Protein AF-A0A1V2PRY7-F1 (afdb_monomer_lite)

Sequence (101 aa):
MGMRALALGGCSVPGVFPPVTIDGRRYMDGGSARSTNSDLVADHDEVLVISPMTGANPVANARVIMPDRESLVAMMPNVLDSASRVPSAEASYRQGRGLRL

pLDDT: mean 88.47, std 9.82, range [48.53, 97.62]

Foldseek 3Di:
DDPVQVVCLQDQAPPPHAWGDDPNDTGHHPCVVAQFVQVVVLVDQEAETEGADPDHDHHPRYDYDYQDPQLVVLCDDDVPDPNSVVSNVVSVVVVVVPDDD

Structure (mmCIF, N/CA/C/O backbone):
data_AF-A0A1V2PRY7-F1
#
_entry.id   AF-A0A1V2PRY7-F1
#
loop_
_atom_site.group_PDB
_atom_site.id
_atom_site.type_symbol
_atom_site.label_atom_id
_atom_site.label_alt_id
_atom_site.label_comp_id
_atom_site.label_asym_id
_atom_site.label_entity_id
_atom_site.label_seq_id
_atom_site.pdbx_PDB_ins_code
_atom_site.Cartn_x
_atom_site.Cartn_y
_atom_site.Cartn_z
_atom_site.occupancy
_atom_site.B_iso_or_equiv
_atom_site.auth_seq_id
_atom_site.auth_comp_id
_atom_site.auth_asym_id
_atom_site.auth_atom_id
_atom_site.pdbx_PDB_model_num
ATOM 1 N N . MET A 1 1 ? -9.174 21.328 9.515 1.00 48.53 1 MET A N 1
ATOM 2 C CA . MET A 1 1 ? -7.902 20.586 9.654 1.00 48.53 1 MET A CA 1
ATOM 3 C C . MET A 1 1 ? -7.985 19.402 8.695 1.00 48.53 1 MET A C 1
ATOM 5 O O . MET A 1 1 ? -8.845 18.560 8.878 1.00 48.53 1 MET A O 1
ATOM 9 N N . GLY A 1 2 ? -7.308 19.484 7.543 1.00 53.56 2 GLY A N 1
ATOM 10 C CA . GLY A 1 2 ? -7.703 18.763 6.317 1.00 53.56 2 GLY A CA 1
ATOM 11 C C . GLY A 1 2 ? -7.076 17.375 6.120 1.00 53.56 2 GLY A C 1
ATOM 12 O O . GLY A 1 2 ? -6.106 17.031 6.789 1.00 53.56 2 GLY A O 1
ATOM 13 N N . MET A 1 3 ? -7.587 16.636 5.123 1.00 61.44 3 MET A N 1
ATOM 14 C CA . MET A 1 3 ? -7.135 15.314 4.623 1.00 61.44 3 MET A CA 1
ATOM 15 C C . MET A 1 3 ? -5.610 15.084 4.615 1.00 61.44 3 MET A C 1
ATOM 17 O O . MET A 1 3 ? -5.151 13.960 4.791 1.00 61.44 3 MET A O 1
ATOM 21 N N . ARG A 1 4 ? -4.810 16.145 4.448 1.00 59.53 4 ARG A N 1
ATOM 22 C CA . ARG A 1 4 ? -3.341 16.090 4.438 1.00 59.53 4 ARG A CA 1
ATOM 23 C C . ARG A 1 4 ? -2.734 15.569 5.745 1.00 59.53 4 ARG A C 1
ATOM 25 O O . ARG A 1 4 ? -1.760 14.831 5.685 1.00 59.53 4 ARG A O 1
ATOM 32 N N . ALA A 1 5 ? -3.289 15.917 6.908 1.00 62.06 5 ALA A N 1
ATOM 33 C CA . ALA A 1 5 ? -2.748 15.455 8.191 1.00 62.06 5 ALA A CA 1
ATOM 34 C C . ALA A 1 5 ? -2.988 13.949 8.406 1.00 62.06 5 ALA A C 1
ATOM 36 O O . ALA A 1 5 ? -2.089 13.245 8.856 1.00 62.06 5 ALA A O 1
ATOM 37 N N . LEU A 1 6 ? -4.166 13.451 8.008 1.00 64.12 6 LEU A N 1
ATOM 38 C CA . LEU A 1 6 ? -4.509 12.025 8.049 1.00 64.12 6 LEU A CA 1
ATOM 39 C C . LEU A 1 6 ? -3.613 11.202 7.117 1.00 64.12 6 LEU A C 1
ATOM 41 O O . LEU A 1 6 ? -3.094 10.168 7.528 1.00 64.12 6 LEU A O 1
ATOM 45 N N . ALA A 1 7 ? -3.368 11.699 5.901 1.00 68.81 7 ALA A N 1
ATOM 46 C CA . ALA A 1 7 ? -2.459 11.055 4.955 1.00 68.81 7 ALA A CA 1
ATOM 47 C C . ALA A 1 7 ? -1.020 10.963 5.497 1.00 68.81 7 ALA A C 1
ATOM 49 O O . ALA A 1 7 ? -0.376 9.928 5.360 1.00 68.81 7 ALA A O 1
ATOM 50 N N . LEU A 1 8 ? -0.521 12.015 6.157 1.00 70.62 8 LEU A N 1
ATOM 51 C CA . LEU A 1 8 ? 0.812 11.996 6.768 1.00 70.62 8 LEU A CA 1
ATOM 52 C C . LEU A 1 8 ? 0.895 11.014 7.943 1.00 70.62 8 LEU A C 1
ATOM 54 O O . LEU A 1 8 ? 1.871 10.273 8.040 1.00 70.62 8 LEU A O 1
ATOM 58 N N . GLY A 1 9 ? -0.121 10.972 8.812 1.00 69.25 9 GLY A N 1
ATOM 59 C CA . GLY A 1 9 ? -0.173 10.005 9.912 1.00 69.25 9 GLY A CA 1
ATOM 60 C C . GLY A 1 9 ? -0.154 8.560 9.410 1.00 69.25 9 GLY A C 1
ATOM 61 O O . GLY A 1 9 ? 0.620 7.754 9.915 1.00 69.25 9 GLY A O 1
ATOM 62 N N . GLY A 1 10 ? -0.929 8.269 8.362 1.00 75.50 10 GLY A N 1
ATOM 63 C CA . GLY A 1 10 ? -1.033 6.937 7.765 1.00 75.50 10 GLY A CA 1
ATOM 64 C C . GLY A 1 10 ? 0.237 6.415 7.090 1.00 75.50 10 GLY A C 1
ATOM 65 O O . GLY A 1 10 ? 0.358 5.204 6.982 1.00 75.50 10 GLY A O 1
ATOM 66 N N . CYS A 1 11 ? 1.171 7.290 6.695 1.00 81.50 11 CYS A N 1
ATOM 67 C CA . CYS A 1 11 ? 2.419 6.927 6.001 1.00 81.50 11 CYS A CA 1
ATOM 68 C C . CYS A 1 11 ? 3.689 7.159 6.849 1.00 81.50 11 CYS A C 1
ATOM 70 O O . CYS A 1 11 ? 4.806 7.180 6.327 1.00 81.50 11 CYS A O 1
ATOM 72 N N . SER A 1 12 ? 3.542 7.408 8.154 1.00 91.50 12 SER A N 1
ATOM 73 C CA . SER A 1 12 ? 4.662 7.695 9.061 1.00 91.50 12 SER A CA 1
ATOM 74 C C . SER A 1 12 ? 5.349 6.409 9.544 1.00 91.50 12 SER A C 1
ATOM 76 O O . SER A 1 12 ? 5.178 6.005 10.697 1.00 91.50 12 SER A O 1
ATOM 78 N N . VAL A 1 13 ? 6.077 5.736 8.645 1.00 90.50 13 VAL A N 1
ATOM 79 C CA . VAL A 1 13 ? 6.720 4.430 8.896 1.00 90.50 13 VAL A CA 1
ATOM 80 C C . VAL A 1 13 ? 7.771 4.538 10.017 1.00 90.50 13 VAL A C 1
ATOM 82 O O . VAL A 1 13 ? 8.702 5.346 9.891 1.00 90.50 13 VAL A O 1
ATOM 85 N N . PRO A 1 14 ? 7.676 3.729 11.095 1.00 90.69 14 PRO A N 1
ATOM 86 C CA . PRO A 1 14 ? 8.653 3.734 12.181 1.00 90.69 14 PRO A CA 1
ATOM 87 C C . PRO A 1 14 ? 10.083 3.504 11.681 1.00 90.69 14 PRO A C 1
ATOM 89 O O . PRO A 1 14 ? 10.349 2.589 10.908 1.00 90.69 14 PRO A O 1
ATOM 92 N N . GLY A 1 15 ? 11.014 4.350 12.124 1.00 91.50 15 GLY A N 1
ATOM 93 C CA . GLY A 1 15 ? 12.419 4.304 11.700 1.00 91.50 15 GLY A CA 1
ATOM 94 C C . GLY A 1 15 ? 12.721 5.011 10.372 1.00 91.50 15 GLY A C 1
ATOM 95 O O . GLY A 1 15 ? 13.892 5.217 10.073 1.00 91.50 15 GLY A O 1
ATOM 96 N N . VAL A 1 16 ? 11.701 5.440 9.616 1.00 92.12 16 VAL A N 1
ATOM 97 C CA . VAL A 1 16 ? 11.862 6.201 8.360 1.00 92.12 16 VAL A CA 1
A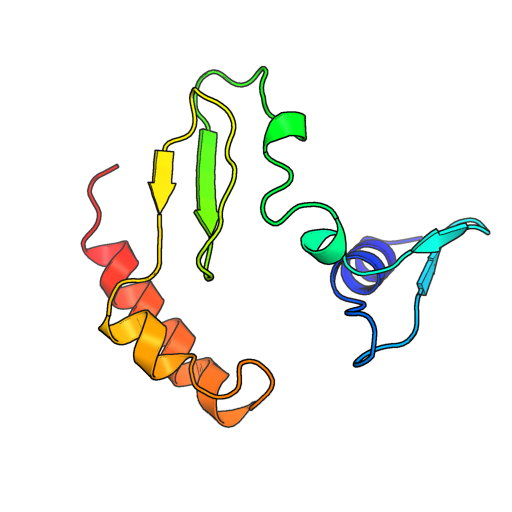TOM 98 C C . VAL A 1 16 ? 11.360 7.637 8.514 1.00 92.12 16 VAL A C 1
ATOM 100 O O . VAL A 1 16 ? 12.055 8.581 8.144 1.00 92.12 16 VAL A O 1
ATOM 103 N N . PHE A 1 17 ? 10.172 7.818 9.099 1.00 91.06 17 PHE A N 1
ATOM 104 C CA . PHE A 1 17 ? 9.529 9.122 9.267 1.00 91.06 17 PHE A CA 1
ATOM 105 C C . PHE A 1 17 ? 9.101 9.350 10.728 1.00 91.06 17 PHE A C 1
ATOM 107 O O . PHE A 1 17 ? 8.769 8.393 11.432 1.00 91.06 17 PHE A O 1
ATOM 114 N N . PRO A 1 18 ? 9.100 10.604 11.223 1.00 91.88 18 PRO A N 1
ATOM 115 C CA . PRO A 1 18 ? 8.647 10.898 12.579 1.00 91.88 18 PRO A CA 1
ATOM 116 C C . PRO A 1 18 ? 7.122 10.711 12.714 1.00 91.88 18 PRO A C 1
ATOM 118 O O . PRO A 1 18 ? 6.394 11.025 11.775 1.00 91.88 18 PRO A O 1
ATOM 121 N N . PRO A 1 19 ? 6.608 10.297 13.891 1.00 92.81 19 PRO A N 1
ATOM 122 C CA . PRO A 1 19 ? 5.166 10.242 14.123 1.00 92.81 19 PRO A CA 1
ATOM 123 C C . PRO A 1 19 ? 4.507 11.628 14.016 1.00 92.81 19 PRO A C 1
ATOM 125 O O . PRO A 1 19 ? 5.080 12.631 14.455 1.00 92.81 19 PRO A O 1
ATOM 128 N N . VAL A 1 20 ? 3.272 11.672 13.516 1.00 93.19 20 VAL A N 1
ATOM 129 C CA . VAL A 1 20 ? 2.499 12.904 13.277 1.00 93.19 20 VAL A CA 1
ATOM 130 C C . VAL A 1 20 ? 1.517 13.151 14.419 1.00 93.19 20 VAL A C 1
ATOM 132 O O . VAL A 1 20 ? 0.898 12.218 14.926 1.00 93.19 20 VAL A O 1
ATOM 135 N N . THR A 1 21 ? 1.349 14.411 14.831 1.00 92.06 21 THR A N 1
ATOM 136 C CA . THR A 1 21 ? 0.341 14.791 15.832 1.00 92.06 21 THR A CA 1
ATOM 137 C C . THR A 1 21 ? -0.945 15.260 15.148 1.00 92.06 21 THR A C 1
ATOM 139 O O . THR A 1 21 ? -0.915 16.218 14.377 1.00 92.06 21 THR A O 1
ATOM 142 N N . ILE A 1 22 ? -2.076 14.628 15.466 1.00 89.94 22 ILE A N 1
ATOM 143 C CA . ILE A 1 22 ? -3.424 15.029 15.031 1.00 89.94 22 ILE A CA 1
ATOM 144 C C . ILE A 1 22 ? -4.291 15.108 16.290 1.00 89.94 22 ILE A C 1
ATOM 146 O O . ILE A 1 22 ? -4.317 14.160 17.072 1.00 89.94 22 ILE A O 1
ATOM 150 N N . ASP A 1 23 ? -4.941 16.248 16.529 1.00 91.44 23 ASP A N 1
ATOM 151 C CA . ASP A 1 23 ? -5.823 16.478 17.688 1.00 91.44 23 ASP A CA 1
ATOM 152 C C . ASP A 1 23 ? -5.212 16.050 19.038 1.00 91.44 23 ASP A C 1
ATOM 154 O O . ASP A 1 23 ? -5.830 15.379 19.862 1.00 91.44 23 ASP A O 1
ATOM 158 N N . GLY A 1 24 ? -3.938 16.398 19.250 1.00 93.31 24 GLY A N 1
ATOM 159 C CA . GLY A 1 24 ? -3.203 16.090 20.483 1.00 93.31 24 GLY A CA 1
ATOM 160 C C . GLY A 1 24 ? -2.749 14.632 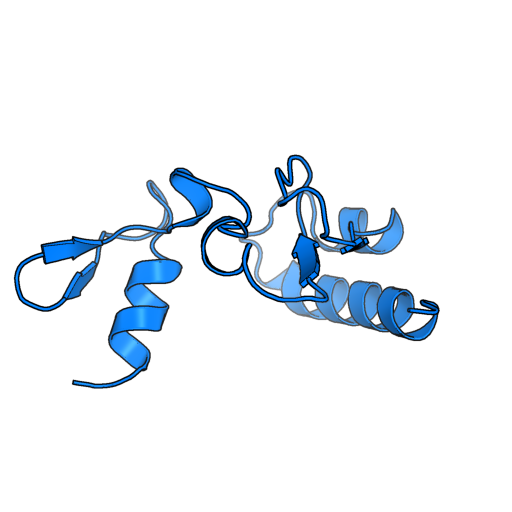20.634 1.00 93.31 24 GLY A C 1
ATOM 161 O O . GLY A 1 24 ? -2.106 14.302 21.627 1.00 93.31 24 GLY A O 1
ATOM 162 N N . ARG A 1 25 ? -3.025 13.757 19.659 1.00 93.00 25 ARG A N 1
ATOM 163 C CA . ARG A 1 25 ? -2.605 12.346 19.651 1.00 93.00 25 ARG A CA 1
ATOM 164 C C . ARG A 1 25 ? -1.511 12.096 18.618 1.00 93.00 25 ARG A C 1
ATOM 166 O O . ARG A 1 25 ? -1.489 12.731 17.567 1.00 93.00 25 ARG A O 1
ATOM 173 N N . ARG A 1 26 ? -0.598 11.169 18.921 1.00 93.00 26 ARG A N 1
ATOM 174 C CA . ARG A 1 26 ? 0.518 10.770 18.048 1.00 93.00 26 ARG A CA 1
ATOM 175 C C . ARG A 1 26 ? 0.116 9.563 17.204 1.00 93.00 26 ARG A C 1
ATOM 177 O O . ARG A 1 26 ? -0.321 8.560 17.758 1.00 93.00 26 ARG A O 1
ATOM 184 N N . TYR A 1 27 ? 0.320 9.658 15.897 1.00 91.69 27 TYR A N 1
ATOM 185 C CA . TYR A 1 27 ? 0.014 8.620 14.919 1.00 91.69 27 TYR A CA 1
ATOM 186 C C . TYR A 1 27 ? 1.278 8.202 14.172 1.00 91.69 27 TYR A C 1
ATOM 188 O O . TYR A 1 27 ? 2.161 9.020 13.905 1.00 91.69 27 TYR A O 1
ATOM 196 N N . MET A 1 28 ? 1.343 6.918 13.850 1.00 92.44 28 MET A N 1
ATOM 197 C CA . MET A 1 28 ? 2.344 6.304 12.983 1.00 92.44 28 MET A CA 1
ATOM 198 C C . MET A 1 28 ? 1.621 5.558 11.864 1.00 92.44 28 MET A C 1
ATOM 200 O O . MET A 1 28 ? 0.395 5.430 11.894 1.00 92.44 28 MET A O 1
ATOM 204 N N . ASP A 1 29 ? 2.397 5.046 10.915 1.00 90.56 29 ASP A N 1
ATOM 205 C CA . ASP A 1 29 ? 1.901 4.218 9.824 1.00 90.56 29 ASP A CA 1
ATOM 206 C C . ASP A 1 29 ? 1.035 3.051 10.330 1.00 90.56 29 ASP A C 1
ATOM 208 O O . ASP A 1 29 ? 1.469 2.244 11.160 1.00 90.56 29 ASP A O 1
ATOM 212 N N . GLY A 1 30 ? -0.198 2.971 9.823 1.00 87.81 30 GLY A N 1
ATOM 213 C CA . GLY A 1 30 ? -1.179 1.960 10.234 1.00 87.81 30 GLY A CA 1
ATOM 214 C C . GLY A 1 30 ? -0.821 0.541 9.783 1.00 87.81 30 GLY A C 1
ATOM 215 O O . GLY A 1 30 ? -1.200 -0.429 10.445 1.00 87.81 30 GLY A O 1
ATOM 216 N N . GLY A 1 31 ? -0.027 0.422 8.714 1.00 85.00 31 GLY A N 1
ATOM 217 C CA . GLY A 1 31 ? 0.539 -0.829 8.211 1.00 85.00 31 GLY A CA 1
ATOM 218 C C . GLY A 1 31 ? 1.410 -1.551 9.239 1.00 85.00 31 GLY A C 1
ATOM 219 O O . GLY A 1 31 ? 1.485 -2.778 9.226 1.00 85.00 31 GLY A O 1
ATOM 220 N N . SER A 1 32 ? 1.997 -0.807 10.184 1.00 84.19 32 SER A N 1
ATOM 221 C CA . SER A 1 32 ? 2.827 -1.351 11.271 1.00 84.19 32 SER A CA 1
ATOM 222 C C . SER A 1 32 ? 2.055 -2.272 12.223 1.00 84.19 32 SER A C 1
ATOM 224 O O . SER A 1 32 ? 2.641 -3.177 12.812 1.00 84.19 32 SER A O 1
ATOM 226 N N . ALA A 1 33 ? 0.751 -2.035 12.402 1.00 83.94 33 ALA A N 1
ATOM 227 C CA . ALA A 1 33 ? -0.111 -2.873 13.234 1.00 83.94 33 ALA A CA 1
ATOM 228 C C . ALA A 1 33 ? -0.864 -3.918 12.399 1.00 83.94 33 ALA A C 1
ATOM 230 O O . ALA A 1 33 ? -1.009 -5.064 12.827 1.00 83.94 33 ALA A O 1
ATOM 231 N N . ARG A 1 34 ? -1.368 -3.520 11.222 1.00 82.12 34 ARG A N 1
ATOM 232 C CA . ARG A 1 34 ? -2.130 -4.380 10.308 1.00 82.12 34 ARG A CA 1
ATOM 233 C C . ARG A 1 34 ? -1.857 -3.989 8.860 1.00 82.12 34 ARG A C 1
ATOM 235 O O . ARG A 1 34 ? -2.062 -2.841 8.483 1.00 82.12 34 ARG A O 1
ATOM 242 N N . SER A 1 35 ? -1.501 -4.966 8.029 1.00 81.88 35 SER A N 1
ATOM 243 C CA . SER A 1 35 ? -1.115 -4.748 6.627 1.00 81.88 35 SER A CA 1
ATOM 244 C C . SER A 1 35 ? -2.253 -4.275 5.709 1.00 81.88 35 SER A C 1
ATOM 246 O O . SER A 1 35 ? -1.974 -3.693 4.664 1.00 81.88 35 SER A O 1
ATOM 248 N N . THR A 1 36 ? -3.522 -4.515 6.065 1.00 87.31 36 THR A N 1
ATOM 249 C CA . THR A 1 36 ? -4.684 -4.212 5.200 1.00 87.31 36 THR A CA 1
ATOM 250 C C . THR A 1 36 ? -5.794 -3.413 5.883 1.00 87.31 36 THR A C 1
ATOM 252 O O . THR A 1 36 ? -6.499 -2.677 5.202 1.00 87.31 36 THR A O 1
ATOM 255 N N . ASN A 1 37 ? -5.970 -3.545 7.205 1.00 88.12 37 ASN A N 1
ATOM 256 C CA . ASN A 1 37 ? -7.089 -2.962 7.970 1.00 88.12 37 ASN A CA 1
ATOM 257 C C . ASN A 1 37 ? -8.482 -3.327 7.421 1.00 88.12 37 ASN A C 1
ATOM 259 O O . ASN A 1 37 ? -9.446 -2.583 7.591 1.00 88.12 37 ASN A O 1
ATOM 263 N N . SER A 1 38 ? -8.602 -4.469 6.741 1.00 92.06 38 SER A N 1
ATOM 264 C CA . SER A 1 38 ? -9.849 -4.871 6.082 1.00 92.06 38 SER A CA 1
ATOM 265 C C . SER A 1 38 ? -10.992 -5.166 7.056 1.00 92.06 38 SER A C 1
ATOM 267 O O . SER A 1 38 ? -12.144 -5.196 6.645 1.00 92.06 38 SER A O 1
ATOM 269 N N . ASP A 1 39 ? -10.698 -5.374 8.342 1.00 91.44 39 ASP A N 1
ATOM 270 C CA . ASP A 1 39 ? -11.713 -5.506 9.390 1.00 91.44 39 ASP A CA 1
ATOM 271 C C . ASP A 1 39 ? -12.590 -4.254 9.540 1.00 91.44 39 ASP A C 1
ATOM 273 O O . ASP A 1 39 ? -13.739 -4.369 9.957 1.00 91.44 39 ASP A O 1
ATOM 277 N N . LEU A 1 40 ? -12.097 -3.083 9.120 1.00 92.25 40 LEU A N 1
ATOM 278 C CA . LEU A 1 40 ? -12.862 -1.832 9.115 1.00 92.25 40 LEU A CA 1
ATOM 279 C C . LEU A 1 40 ? -14.015 -1.816 8.098 1.00 92.25 40 LEU A C 1
ATOM 281 O O . LEU A 1 40 ? -14.858 -0.928 8.171 1.00 92.25 40 LEU A O 1
ATOM 285 N N . VAL A 1 41 ? -14.030 -2.756 7.149 1.00 93.69 41 VAL A N 1
ATOM 286 C CA . VAL A 1 41 ? -15.040 -2.868 6.079 1.00 93.69 41 VAL A CA 1
ATOM 287 C C . VAL A 1 41 ? -15.651 -4.273 6.014 1.00 93.69 41 VAL A C 1
ATOM 289 O O . VAL A 1 41 ? -16.153 -4.696 4.976 1.00 93.69 41 VAL A O 1
ATOM 292 N N . ALA A 1 42 ? -15.584 -5.030 7.114 1.00 92.31 42 ALA A N 1
ATOM 293 C CA . ALA A 1 42 ? -16.033 -6.424 7.177 1.00 92.31 42 ALA A CA 1
ATOM 294 C C . ALA A 1 42 ? -17.543 -6.613 6.932 1.00 92.31 42 ALA A C 1
ATOM 296 O O . ALA A 1 42 ? -17.987 -7.720 6.643 1.00 92.31 42 ALA A O 1
ATOM 297 N N . ASP A 1 43 ? -18.324 -5.549 7.092 1.00 94.94 43 ASP A N 1
ATOM 298 C CA . ASP A 1 43 ? -19.777 -5.492 6.933 1.00 94.94 43 ASP A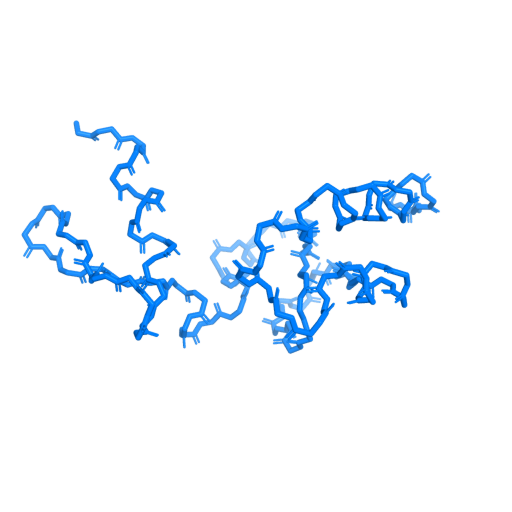 CA 1
ATOM 299 C C . ASP A 1 43 ? -20.233 -5.225 5.490 1.00 94.94 43 ASP A C 1
ATOM 301 O O . ASP A 1 43 ? -21.429 -5.255 5.214 1.00 94.94 43 ASP A O 1
ATOM 305 N N . HIS A 1 44 ? -19.302 -4.962 4.572 1.00 95.25 44 HIS A N 1
ATOM 306 C CA . HIS A 1 44 ? -19.615 -4.731 3.166 1.00 95.25 44 HIS A CA 1
ATOM 307 C C . HIS A 1 44 ? -19.799 -6.055 2.420 1.00 95.25 44 HIS A C 1
ATOM 309 O O . HIS A 1 44 ? -19.070 -7.012 2.670 1.00 95.25 44 HIS A O 1
ATOM 315 N N . ASP A 1 45 ? -20.725 -6.099 1.459 1.00 94.12 45 ASP A N 1
ATOM 316 C CA . ASP A 1 45 ? -21.026 -7.317 0.692 1.00 94.12 45 ASP A CA 1
ATOM 317 C C . ASP A 1 45 ? -19.823 -7.810 -0.128 1.00 94.12 45 ASP A C 1
ATOM 319 O O . ASP A 1 45 ? -19.522 -9.005 -0.161 1.00 94.12 45 ASP A O 1
ATOM 323 N N . GLU A 1 46 ? -19.091 -6.881 -0.750 1.00 93.12 46 GLU A N 1
ATOM 324 C CA . GLU A 1 46 ? -17.896 -7.172 -1.537 1.00 93.12 46 GLU A CA 1
ATOM 325 C C . GLU A 1 46 ? -16.705 -6.340 -1.065 1.00 93.12 46 GLU A C 1
ATOM 327 O O . GLU A 1 46 ? -16.761 -5.111 -1.004 1.00 93.12 46 GLU A O 1
ATOM 332 N N . VAL A 1 47 ? -15.589 -7.018 -0.791 1.00 95.25 47 VAL A N 1
ATOM 333 C CA . VAL A 1 47 ? -14.328 -6.380 -0.405 1.00 95.25 47 VAL A CA 1
ATOM 334 C C . VAL A 1 47 ? -13.238 -6.791 -1.392 1.00 95.25 47 VAL A C 1
ATOM 336 O O . VAL A 1 47 ? -13.015 -7.974 -1.648 1.00 95.25 47 VAL A O 1
ATOM 339 N N . LEU A 1 48 ? -12.529 -5.808 -1.946 1.00 94.44 48 LEU A N 1
ATOM 340 C CA . LEU A 1 48 ? -11.333 -6.027 -2.756 1.00 94.44 48 LEU A CA 1
ATOM 341 C C . LEU A 1 48 ? -10.129 -5.414 -2.044 1.00 94.44 48 LEU A C 1
ATOM 343 O O . LEU A 1 48 ? -10.069 -4.205 -1.834 1.00 94.44 48 LEU A O 1
ATOM 347 N N . VAL A 1 49 ? -9.152 -6.246 -1.703 1.00 93.88 49 VAL A N 1
ATOM 348 C CA . VAL A 1 49 ? -7.890 -5.818 -1.101 1.00 93.88 49 VAL A CA 1
ATOM 349 C C . VAL A 1 49 ? -6.805 -5.831 -2.169 1.00 93.88 49 VAL A C 1
ATOM 351 O O . VAL A 1 49 ? -6.462 -6.884 -2.698 1.00 93.88 49 VAL A O 1
ATOM 354 N N . ILE A 1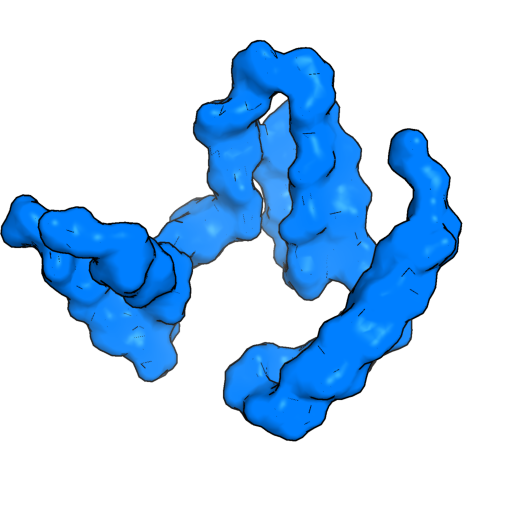 50 ? -6.221 -4.669 -2.450 1.00 92.31 50 ILE A N 1
ATOM 355 C CA . ILE A 1 50 ? -4.988 -4.557 -3.234 1.00 92.31 50 ILE A CA 1
ATOM 356 C C . ILE A 1 50 ? -3.849 -4.463 -2.232 1.00 92.31 50 ILE A C 1
ATOM 358 O O . ILE A 1 50 ? -3.721 -3.456 -1.538 1.00 92.31 50 ILE A O 1
ATOM 362 N N . SER A 1 51 ? -3.042 -5.513 -2.122 1.00 91.50 51 SER A N 1
ATOM 363 C CA . SER A 1 51 ? -1.939 -5.529 -1.170 1.00 91.50 51 SER A CA 1
ATOM 364 C C . SER A 1 51 ? -0.618 -5.687 -1.931 1.00 91.50 51 SER A C 1
ATOM 366 O O . SER A 1 51 ? -0.375 -6.725 -2.542 1.00 91.50 51 SER A O 1
ATOM 368 N N . PRO A 1 52 ? 0.222 -4.633 -1.954 1.00 84.69 52 PRO A N 1
ATOM 369 C CA . PRO A 1 52 ? 1.441 -4.590 -2.761 1.00 84.69 52 PRO A CA 1
ATOM 370 C C . PRO A 1 52 ? 2.575 -5.427 -2.161 1.00 84.69 52 PRO A C 1
ATOM 372 O O . PRO A 1 52 ? 3.619 -5.578 -2.780 1.00 84.69 52 PRO A O 1
ATOM 375 N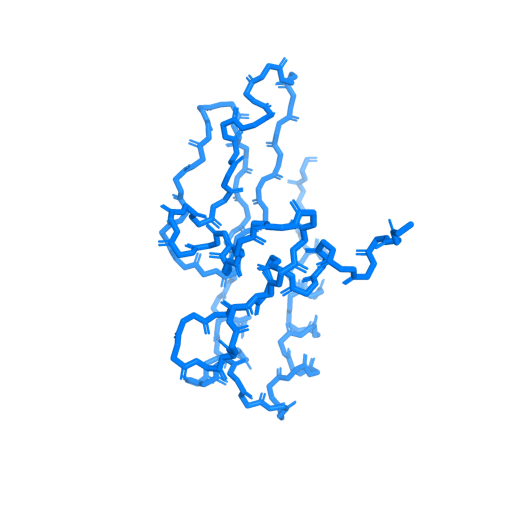 N . MET A 1 53 ? 2.396 -5.964 -0.953 1.00 78.81 53 MET A N 1
ATOM 376 C CA . MET A 1 53 ? 3.388 -6.762 -0.240 1.00 78.81 53 MET A CA 1
ATOM 377 C C . MET A 1 53 ? 2.763 -8.073 0.230 1.00 78.81 53 MET A C 1
ATOM 379 O O . MET A 1 53 ? 1.547 -8.191 0.357 1.00 78.81 53 MET A O 1
ATOM 383 N N . THR A 1 54 ? 3.596 -9.078 0.489 1.00 71.81 54 THR A N 1
ATOM 384 C CA . THR A 1 54 ? 3.121 -10.353 1.034 1.00 71.81 54 THR A CA 1
ATOM 385 C C . THR A 1 54 ? 2.606 -10.178 2.469 1.00 71.81 54 THR A C 1
ATOM 387 O O . THR A 1 54 ? 2.961 -9.227 3.164 1.00 71.81 54 THR A O 1
ATOM 390 N N . GLY A 1 55 ? 1.760 -11.104 2.934 1.00 73.94 55 GLY A N 1
ATOM 391 C CA . GLY A 1 55 ? 1.245 -11.079 4.311 1.00 73.94 55 GLY A CA 1
ATOM 392 C C . GLY A 1 55 ? -0.026 -10.246 4.512 1.00 73.94 55 GLY A C 1
ATOM 393 O O . GLY A 1 55 ? -0.271 -9.745 5.612 1.00 73.94 55 GLY A O 1
ATOM 394 N N . ALA A 1 56 ? -0.853 -10.093 3.475 1.00 80.25 56 ALA A N 1
ATOM 395 C CA . ALA A 1 56 ? -2.228 -9.635 3.654 1.00 80.25 56 ALA A CA 1
ATOM 396 C C . ALA A 1 56 ? -2.992 -10.599 4.579 1.00 80.25 56 ALA A C 1
ATOM 398 O O . ALA A 1 56 ? -2.960 -11.811 4.370 1.00 80.25 56 ALA A O 1
ATOM 399 N N . ASN A 1 57 ? -3.699 -10.060 5.573 1.00 85.00 57 ASN A N 1
ATOM 400 C CA . ASN A 1 57 ? -4.618 -10.817 6.426 1.00 85.00 57 ASN A CA 1
ATOM 401 C C . ASN A 1 57 ? -6.030 -10.234 6.278 1.00 85.00 57 ASN A C 1
ATOM 403 O O . ASN A 1 57 ? -6.438 -9.397 7.087 1.00 85.00 57 ASN A O 1
ATOM 407 N N . PRO A 1 58 ? -6.718 -10.551 5.172 1.00 90.62 58 PRO A N 1
ATOM 408 C CA . PRO A 1 58 ? -7.972 -9.912 4.839 1.00 90.62 58 PRO A CA 1
ATOM 409 C C . PRO A 1 58 ? -9.156 -10.509 5.623 1.00 90.62 58 PRO A C 1
ATOM 411 O O . PRO A 1 58 ? -9.070 -11.603 6.180 1.00 90.62 58 PRO A O 1
ATOM 414 N N . VAL A 1 59 ? -10.298 -9.821 5.609 1.00 92.94 59 VAL A N 1
ATOM 415 C CA . VAL A 1 59 ? -11.586 -10.401 6.030 1.00 92.94 59 VAL A CA 1
ATOM 416 C C . VAL A 1 59 ? -12.018 -11.534 5.095 1.00 92.94 59 VAL A C 1
ATOM 418 O O . VAL A 1 59 ? -11.608 -11.593 3.938 1.00 92.94 59 VAL A O 1
ATOM 421 N N . ALA A 1 60 ? -12.860 -12.440 5.596 1.00 91.06 60 ALA A N 1
ATOM 422 C CA . ALA A 1 60 ? -13.200 -13.689 4.910 1.00 91.06 60 ALA A CA 1
ATOM 423 C C . ALA A 1 60 ? -13.875 -13.503 3.537 1.00 91.06 60 ALA A C 1
ATOM 425 O O . ALA A 1 60 ? -13.700 -14.336 2.653 1.00 91.06 60 ALA A O 1
ATOM 426 N N . ASN A 1 61 ? -14.632 -12.422 3.350 1.00 91.62 61 ASN A N 1
ATOM 427 C CA . ASN A 1 61 ? -15.323 -12.098 2.100 1.00 91.62 61 ASN A CA 1
ATOM 428 C C . ASN A 1 61 ? -14.466 -11.281 1.116 1.00 91.62 61 ASN A C 1
ATOM 430 O O . ASN A 1 61 ? -14.965 -10.847 0.078 1.00 91.62 61 ASN A O 1
ATOM 434 N N . ALA A 1 62 ? -13.186 -11.053 1.417 1.00 94.06 62 ALA A N 1
ATOM 435 C CA . ALA A 1 62 ? -12.327 -10.265 0.554 1.00 94.06 62 ALA A CA 1
ATOM 436 C C . ALA A 1 62 ? -11.697 -11.091 -0.572 1.00 94.06 62 ALA A C 1
ATOM 438 O O . ALA A 1 62 ? -11.066 -12.127 -0.346 1.00 94.06 62 ALA A O 1
ATOM 439 N N . ARG A 1 63 ? -11.745 -10.548 -1.788 1.00 93.94 63 ARG A N 1
ATOM 440 C CA . ARG A 1 63 ? -10.832 -10.928 -2.871 1.00 93.94 63 ARG A CA 1
ATOM 441 C C . ARG A 1 63 ? -9.528 -10.151 -2.709 1.00 93.94 63 ARG A C 1
ATOM 443 O O . ARG A 1 63 ? -9.552 -8.955 -2.427 1.00 93.94 63 ARG A O 1
ATOM 450 N N . VAL A 1 64 ? -8.388 -10.813 -2.894 1.00 93.12 64 VAL A N 1
ATOM 451 C CA . VAL A 1 64 ? -7.066 -10.195 -2.719 1.00 93.12 64 VAL A CA 1
ATOM 452 C C . VAL A 1 64 ? -6.299 -10.188 -4.032 1.00 93.12 64 VAL A C 1
ATOM 454 O O . VAL A 1 64 ? -6.114 -11.231 -4.655 1.00 93.12 64 VAL A O 1
ATOM 457 N N . ILE A 1 65 ? -5.802 -9.015 -4.415 1.00 93.69 65 ILE A N 1
ATOM 458 C CA . ILE A 1 65 ? -4.834 -8.840 -5.495 1.00 93.69 65 ILE A CA 1
ATOM 459 C C . ILE A 1 65 ? -3.458 -8.670 -4.858 1.00 93.69 65 ILE A C 1
ATOM 461 O O . ILE A 1 65 ? -3.202 -7.695 -4.150 1.00 93.69 65 ILE A O 1
ATOM 465 N N . MET A 1 66 ? -2.589 -9.641 -5.124 1.00 92.62 66 MET A N 1
ATOM 466 C CA . MET A 1 66 ? -1.162 -9.613 -4.800 1.00 92.62 66 MET A CA 1
ATOM 467 C C . MET A 1 66 ? -0.373 -9.169 -6.032 1.00 92.62 66 MET A C 1
ATOM 469 O O . MET A 1 66 ? -0.821 -9.451 -7.147 1.00 92.62 66 MET A O 1
ATOM 473 N N . PRO A 1 67 ? 0.796 -8.526 -5.877 1.00 92.75 67 PRO A N 1
ATOM 474 C CA . PRO A 1 67 ? 1.655 -8.221 -7.012 1.00 92.75 67 PRO A CA 1
ATOM 475 C C . PRO A 1 67 ? 2.092 -9.517 -7.704 1.00 92.75 67 PRO A C 1
ATOM 477 O O . PRO A 1 67 ? 2.446 -10.506 -7.055 1.00 92.75 67 PRO A O 1
ATOM 480 N N . ASP A 1 68 ? 2.076 -9.513 -9.031 1.00 93.88 68 ASP A N 1
ATOM 481 C CA . ASP A 1 68 ? 2.699 -10.579 -9.803 1.00 93.88 68 ASP A CA 1
ATOM 482 C C . ASP A 1 68 ? 4.234 -10.494 -9.734 1.00 93.88 68 ASP A C 1
ATOM 484 O O . ASP A 1 68 ? 4.824 -9.610 -9.105 1.00 93.88 68 ASP A O 1
ATOM 488 N N . ARG A 1 69 ? 4.915 -11.450 -10.373 1.00 94.38 69 ARG A N 1
ATOM 489 C CA . ARG A 1 69 ? 6.381 -11.504 -10.358 1.00 94.38 69 ARG A CA 1
ATOM 490 C C . ARG A 1 69 ? 7.018 -10.241 -10.940 1.00 94.38 69 ARG A C 1
ATOM 492 O O . ARG A 1 69 ? 8.031 -9.797 -10.407 1.00 94.38 69 ARG A O 1
ATOM 499 N N . GLU A 1 70 ? 6.475 -9.705 -12.030 1.00 94.94 70 GLU A N 1
ATOM 500 C CA . GLU A 1 70 ? 7.032 -8.517 -12.684 1.00 94.94 70 GLU A CA 1
ATOM 501 C C . GLU A 1 70 ? 6.913 -7.297 -11.767 1.00 94.94 70 GLU A C 1
ATOM 503 O O . GLU A 1 70 ? 7.896 -6.595 -11.537 1.00 94.94 70 GLU A O 1
ATOM 508 N N . SER A 1 71 ? 5.739 -7.110 -11.167 1.00 94.69 71 SER A N 1
ATOM 509 C CA . SER A 1 71 ? 5.457 -6.015 -10.238 1.00 94.69 71 SER A CA 1
ATOM 510 C C . SER A 1 71 ? 6.301 -6.114 -8.967 1.00 94.69 71 SER A C 1
ATOM 512 O O . SER A 1 71 ? 6.850 -5.113 -8.510 1.00 94.69 71 SER A O 1
ATOM 514 N N . LEU A 1 72 ? 6.483 -7.327 -8.430 1.00 92.94 72 LEU A N 1
ATOM 515 C CA . LEU A 1 72 ? 7.375 -7.570 -7.293 1.00 92.94 72 LEU A CA 1
ATOM 516 C C . LEU A 1 72 ? 8.823 -7.193 -7.610 1.00 92.94 72 LEU A C 1
ATOM 518 O O . LEU A 1 72 ? 9.468 -6.526 -6.806 1.00 92.94 72 LEU A O 1
ATOM 522 N N . VAL A 1 73 ? 9.341 -7.609 -8.769 1.00 93.69 73 VAL A N 1
ATOM 523 C CA . VAL A 1 73 ? 10.725 -7.310 -9.169 1.00 93.69 73 VAL A CA 1
ATOM 524 C C . VAL A 1 73 ? 10.919 -5.815 -9.419 1.00 93.69 73 VAL A C 1
ATOM 526 O O . VAL A 1 73 ? 11.955 -5.284 -9.040 1.00 93.69 73 VAL A O 1
ATOM 529 N N . ALA A 1 74 ? 9.930 -5.129 -9.996 1.00 94.75 74 ALA A N 1
ATOM 530 C CA . ALA A 1 74 ? 9.999 -3.690 -10.244 1.00 94.75 74 ALA A CA 1
ATOM 531 C C . ALA A 1 74 ? 10.025 -2.845 -8.953 1.00 94.75 74 ALA A C 1
ATOM 533 O O . ALA A 1 74 ? 10.579 -1.746 -8.950 1.00 94.75 74 ALA A O 1
ATOM 534 N N . MET A 1 75 ? 9.434 -3.360 -7.870 1.00 91.00 75 MET A N 1
ATOM 535 C CA . MET A 1 75 ? 9.335 -2.679 -6.575 1.00 91.00 75 MET A CA 1
ATOM 536 C C . MET A 1 75 ? 10.493 -3.006 -5.616 1.00 91.00 75 MET A C 1
ATOM 538 O O . MET A 1 75 ? 10.781 -2.250 -4.688 1.00 91.00 75 MET A O 1
ATOM 542 N N . MET A 1 76 ? 11.153 -4.145 -5.815 1.00 89.44 76 MET A N 1
ATOM 543 C CA . MET A 1 76 ? 12.253 -4.639 -4.983 1.00 89.44 76 MET A CA 1
ATOM 544 C C . MET A 1 76 ? 13.627 -4.232 -5.547 1.00 89.44 76 MET A C 1
ATOM 546 O O . MET A 1 76 ? 13.736 -3.893 -6.722 1.00 89.44 76 MET A O 1
ATOM 550 N N . PRO A 1 77 ? 14.712 -4.280 -4.746 1.00 90.06 77 PRO A N 1
ATOM 551 C CA . PRO A 1 77 ? 14.800 -4.709 -3.342 1.00 90.06 77 PRO A CA 1
ATOM 552 C C . PRO A 1 77 ? 14.537 -3.595 -2.319 1.00 90.06 77 PRO A C 1
ATOM 554 O O . PRO A 1 77 ? 14.498 -3.873 -1.124 1.00 90.06 77 PRO A O 1
ATOM 557 N N . ASN A 1 78 ? 14.382 -2.345 -2.760 1.00 90.38 78 ASN A N 1
ATOM 558 C CA . ASN A 1 78 ? 14.209 -1.198 -1.877 1.00 90.38 78 ASN A CA 1
ATOM 559 C C . ASN A 1 78 ? 12.968 -0.387 -2.263 1.00 90.38 78 ASN A C 1
ATOM 561 O O . ASN A 1 78 ? 13.015 0.446 -3.164 1.00 90.38 78 ASN A O 1
ATOM 565 N N . VAL A 1 79 ? 11.891 -0.566 -1.499 1.00 87.12 79 VAL A N 1
ATOM 566 C CA . VAL A 1 79 ? 10.616 0.148 -1.696 1.00 87.12 79 VAL A CA 1
ATOM 567 C C . VAL A 1 79 ? 10.704 1.655 -1.443 1.00 87.12 79 VAL A C 1
ATOM 569 O O . VAL A 1 79 ? 9.796 2.401 -1.803 1.00 87.12 79 VAL A O 1
ATOM 572 N N . LEU A 1 80 ? 11.784 2.119 -0.808 1.00 89.31 80 LEU A N 1
ATOM 573 C CA . LEU A 1 80 ? 12.029 3.536 -0.554 1.00 89.31 80 LEU A CA 1
ATOM 574 C C . LEU A 1 80 ? 12.859 4.197 -1.663 1.00 89.31 80 LEU A C 1
ATOM 576 O O . LEU A 1 80 ? 12.990 5.422 -1.667 1.00 89.31 80 LEU A O 1
ATOM 580 N N . ASP A 1 81 ? 13.404 3.425 -2.610 1.00 93.62 81 ASP A N 1
ATOM 581 C CA . ASP A 1 81 ? 14.129 3.988 -3.743 1.00 93.62 81 ASP A CA 1
ATOM 582 C C . ASP A 1 81 ? 13.154 4.681 -4.700 1.00 93.62 81 ASP A C 1
ATOM 584 O O . ASP A 1 81 ? 12.274 4.061 -5.299 1.00 93.62 81 ASP A O 1
ATOM 588 N N . SER A 1 82 ? 13.330 5.989 -4.880 1.00 93.88 82 SER A N 1
ATOM 589 C CA . SER A 1 82 ? 12.522 6.781 -5.805 1.00 93.88 82 SER A CA 1
ATOM 590 C C . SER A 1 82 ? 12.602 6.305 -7.260 1.00 93.88 82 SER A C 1
ATOM 592 O O . SER A 1 82 ? 11.630 6.495 -7.994 1.00 93.88 82 SER A O 1
ATOM 594 N N . ALA A 1 83 ? 13.700 5.656 -7.664 1.00 95.50 83 ALA A N 1
ATOM 595 C CA . ALA A 1 83 ? 13.860 5.105 -9.005 1.00 95.50 83 ALA A CA 1
ATOM 596 C C . ALA A 1 83 ? 12.875 3.956 -9.292 1.00 95.50 83 ALA A C 1
ATOM 598 O O . ALA A 1 83 ? 12.499 3.751 -10.444 1.00 95.50 83 ALA A O 1
ATOM 599 N N . SER A 1 84 ? 12.388 3.260 -8.257 1.00 93.75 84 SER A N 1
ATOM 600 C CA . SER A 1 84 ? 11.422 2.157 -8.391 1.00 93.75 84 SER A CA 1
ATOM 601 C C . SER A 1 84 ? 9.988 2.614 -8.692 1.00 93.75 84 SER A C 1
ATOM 603 O O . SER A 1 84 ? 9.166 1.808 -9.131 1.00 93.75 84 SER A O 1
ATOM 605 N N . ARG A 1 85 ? 9.661 3.903 -8.495 1.00 93.88 85 ARG A N 1
ATOM 606 C CA . ARG A 1 85 ? 8.274 4.410 -8.530 1.00 93.88 85 ARG A CA 1
ATOM 607 C C . ARG A 1 85 ? 7.586 4.199 -9.875 1.00 93.88 85 ARG A C 1
ATOM 609 O O . ARG A 1 85 ? 6.484 3.659 -9.919 1.00 93.88 85 ARG A O 1
ATOM 616 N N . VAL A 1 86 ? 8.222 4.648 -10.958 1.00 96.81 86 VAL A N 1
ATOM 617 C CA . VAL A 1 86 ? 7.662 4.538 -12.315 1.00 96.81 86 VAL A CA 1
ATOM 618 C C . VAL A 1 86 ? 7.606 3.072 -12.767 1.00 96.81 86 VAL A C 1
ATOM 620 O O . VAL A 1 86 ? 6.510 2.629 -13.110 1.00 96.81 86 VAL A O 1
ATOM 623 N N . PRO A 1 87 ? 8.693 2.276 -12.662 1.00 96.25 87 PRO A N 1
ATOM 624 C CA . PRO A 1 87 ? 8.648 0.852 -13.002 1.00 96.25 87 PRO A CA 1
ATOM 625 C C . PRO A 1 87 ? 7.562 0.071 -12.251 1.00 96.25 87 PRO A C 1
ATOM 627 O O . PRO A 1 87 ? 6.826 -0.706 -12.859 1.00 96.25 87 PRO A O 1
ATOM 630 N N . SER A 1 88 ? 7.417 0.304 -10.941 1.00 95.31 88 SER A N 1
ATOM 631 C CA . SER A 1 88 ? 6.403 -0.369 -10.117 1.00 95.31 88 SER A CA 1
ATOM 632 C C . SER A 1 88 ? 4.984 -0.032 -10.570 1.00 95.31 88 SER A C 1
ATOM 634 O O . SER A 1 88 ? 4.131 -0.919 -10.654 1.00 95.31 88 SER A O 1
ATOM 636 N N . ALA A 1 89 ? 4.727 1.242 -10.885 1.00 95.06 89 ALA A N 1
ATOM 637 C CA . ALA A 1 89 ? 3.423 1.700 -11.348 1.00 95.06 89 ALA A CA 1
ATOM 638 C C . ALA A 1 89 ? 3.065 1.105 -12.718 1.00 95.06 89 ALA A C 1
ATOM 640 O O . ALA A 1 89 ? 1.947 0.629 -12.907 1.00 95.06 89 ALA A O 1
ATOM 641 N N . GLU A 1 90 ? 4.009 1.081 -13.658 1.00 97.62 90 GLU A N 1
ATOM 642 C CA . GLU A 1 90 ? 3.796 0.536 -15.002 1.00 97.62 90 GLU A CA 1
ATOM 643 C C . GLU A 1 90 ? 3.591 -0.984 -14.998 1.00 97.62 90 GLU A C 1
ATOM 645 O O . GLU A 1 90 ? 2.725 -1.498 -15.714 1.00 97.62 90 GLU A O 1
ATOM 650 N N . ALA A 1 91 ? 4.360 -1.721 -14.191 1.00 96.56 91 ALA A N 1
ATOM 651 C CA . ALA A 1 91 ? 4.175 -3.160 -14.007 1.00 96.56 91 ALA A CA 1
ATOM 652 C C . ALA A 1 91 ? 2.803 -3.471 -13.386 1.00 96.56 91 ALA A C 1
ATOM 654 O O . ALA A 1 91 ? 2.012 -4.211 -13.972 1.00 96.56 91 ALA A O 1
ATOM 655 N N . SER A 1 92 ? 2.459 -2.798 -12.284 1.00 94.00 92 SER A N 1
ATOM 656 C CA . SER A 1 92 ? 1.176 -3.003 -11.596 1.00 94.00 92 SER A CA 1
ATOM 657 C C . SER A 1 92 ? -0.020 -2.602 -12.468 1.00 94.00 92 SER A C 1
ATOM 659 O O . SER A 1 92 ? -1.067 -3.249 -12.432 1.00 94.00 92 SER A O 1
ATOM 661 N N . TYR A 1 93 ? 0.120 -1.559 -13.295 1.00 96.25 93 TYR A N 1
ATOM 662 C CA . TYR A 1 93 ? -0.914 -1.166 -14.253 1.00 96.25 93 TYR A CA 1
ATOM 663 C C . TYR A 1 93 ? -1.150 -2.253 -15.307 1.00 96.25 93 TYR A C 1
ATOM 665 O O . TYR A 1 93 ? -2.299 -2.598 -15.592 1.00 96.25 93 TYR A O 1
ATOM 673 N N . ARG A 1 94 ? -0.076 -2.833 -15.862 1.00 97.50 94 ARG A N 1
ATOM 674 C CA . ARG A 1 94 ? -0.175 -3.952 -16.813 1.00 97.50 94 ARG A CA 1
ATOM 675 C C . ARG A 1 94 ? -0.825 -5.176 -16.177 1.00 97.50 94 ARG A C 1
ATOM 677 O O . ARG A 1 94 ? -1.733 -5.736 -16.789 1.00 97.50 94 ARG A O 1
ATOM 684 N N . GLN A 1 95 ? -0.442 -5.525 -14.947 1.00 95.81 95 GLN A N 1
ATOM 685 C CA . GLN A 1 95 ? -1.095 -6.587 -14.182 1.00 95.81 95 GLN A CA 1
ATOM 686 C C . GLN A 1 95 ? -2.600 -6.313 -14.046 1.00 95.81 95 GLN A C 1
ATOM 688 O O . GLN A 1 95 ? -3.421 -7.148 -14.425 1.00 95.81 95 GLN A O 1
ATOM 693 N N . GLY A 1 96 ? -2.969 -5.123 -13.561 1.00 95.00 96 GLY A N 1
ATOM 694 C CA . GLY A 1 96 ? -4.362 -4.734 -13.335 1.00 95.00 96 GLY A CA 1
ATOM 695 C C . GLY A 1 96 ? -5.222 -4.789 -14.600 1.00 95.00 96 GLY A C 1
ATOM 696 O O . GLY A 1 96 ? -6.365 -5.236 -14.548 1.00 95.00 96 GLY A O 1
ATOM 697 N N . ARG A 1 97 ? -4.665 -4.419 -15.760 1.00 96.94 97 ARG A N 1
ATOM 698 C CA . ARG A 1 97 ? -5.344 -4.512 -17.067 1.00 96.94 97 ARG A CA 1
ATOM 699 C C . ARG A 1 97 ? -5.661 -5.945 -17.503 1.00 96.94 97 ARG A C 1
ATOM 701 O O . ARG A 1 97 ? -6.524 -6.118 -18.362 1.00 96.94 97 ARG A O 1
ATOM 708 N N . GLY A 1 98 ? -4.962 -6.941 -16.960 1.00 94.44 98 GLY A N 1
ATOM 709 C CA . GLY A 1 98 ? -5.175 -8.358 -17.253 1.00 94.44 98 GLY A CA 1
ATOM 710 C C . GLY A 1 98 ? -6.164 -9.061 -16.319 1.00 94.44 98 GLY A C 1
ATOM 711 O O . GLY A 1 98 ? -6.555 -10.193 -16.601 1.00 94.44 98 GLY A O 1
ATOM 712 N N . LEU A 1 99 ? -6.574 -8.422 -15.219 1.00 93.38 99 LEU A N 1
ATOM 713 C CA . LEU A 1 99 ? -7.473 -9.031 -14.241 1.00 93.38 99 LEU A CA 1
ATOM 714 C C . LEU A 1 99 ? -8.923 -9.040 -14.740 1.00 93.38 99 LEU A C 1
ATOM 716 O O . LEU A 1 99 ? -9.399 -8.093 -15.365 1.00 93.38 99 LEU A O 1
ATOM 720 N N . ARG A 1 100 ? -9.642 -10.115 -14.412 1.00 88.56 100 ARG A N 1
ATOM 721 C CA . ARG A 1 100 ? -11.105 -10.185 -14.484 1.00 88.56 100 ARG A CA 1
ATOM 722 C C . ARG A 1 100 ? -11.613 -10.328 -13.055 1.00 88.56 100 ARG A C 1
ATOM 724 O O . ARG A 1 100 ? 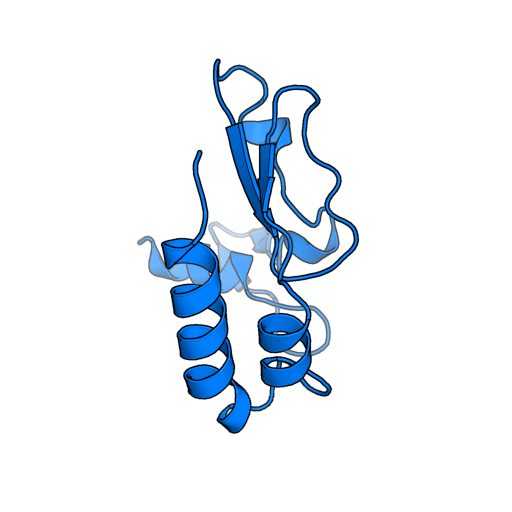-11.287 -11.322 -12.408 1.00 88.56 100 ARG A O 1
ATOM 731 N N . LEU A 1 101 ? -12.325 -9.311 -12.579 1.00 83.50 101 LEU A N 1
ATOM 732 C CA . LEU A 1 101 ? -12.904 -9.231 -11.237 1.00 83.50 101 LEU A CA 1
ATOM 733 C C . LEU A 1 101 ? -14.419 -9.384 -11.313 1.00 83.50 101 LEU A C 1
ATOM 735 O O . LEU A 1 101 ? -14.989 -8.888 -12.313 1.00 83.50 101 LEU A O 1
#

Secondary structure (DSSP, 8-state):
--HHHHHHHHT--TTTSPPEEETTEEE--GGGT-SS-GGGGTTSS-EEEE-SSS-----TTEEEE---HHHHHHH-S-TT-GGGHHHHHHHHHHHHHH---

Radius of gyration: 15.56 Å; chains: 1; bounding box: 36×34×38 Å